Protein AF-A0A2V8GP07-F1 (afdb_monomer_lite)

Radius of gyration: 16.61 Å; chains: 1; bounding box: 47×28×46 Å

pLDDT: mean 90.62, std 8.81, range [48.47, 97.94]

Foldseek 3Di:
DVVLLVVLLVLLVVLLVLLVVVVVCCVPVVDVPDPPVVSVVCSVLSNVLSVLLNCVSVVVDDDPVSLVVNLVSLVVLLVQLVVLLVCLVVDPHHDPSSPVSSVSSNVSSVSSNVVSVVVVVVVVVPDDDD

Sequence (130 aa):
MLMLKTALFAMCAFTLLVTGYLSLSLAILRPPRANYSEWFMMAPLFVAQSVLTMMAASALLSGAWIRWLVLAGGVAIIWVGGAWVHDTLASDHFEGYAVVLGSLLLLQGALTLVVFLRQRLVGAVTAPPH

Structure (mmCIF, N/CA/C/O backbone):
data_AF-A0A2V8GP07-F1
#
_entry.id   AF-A0A2V8GP07-F1
#
loop_
_atom_site.group_PDB
_atom_site.id
_atom_site.type_symbol
_atom_site.label_atom_id
_atom_site.label_alt_id
_atom_site.label_comp_id
_atom_site.label_asym_id
_atom_site.label_entity_id
_atom_site.label_seq_id
_atom_site.pdbx_PDB_ins_code
_atom_site.Cartn_x
_atom_site.Cartn_y
_atom_site.Cartn_z
_atom_site.occupancy
_atom_site.B_iso_or_equiv
_atom_site.auth_seq_id
_atom_site.auth_comp_id
_atom_site.auth_asym_id
_atom_site.auth_atom_id
_atom_site.pdbx_PDB_model_num
ATOM 1 N N . MET A 1 1 ? -2.535 -3.375 20.824 1.00 71.38 1 MET A N 1
ATOM 2 C CA . MET A 1 1 ? -3.076 -2.687 19.622 1.00 71.38 1 MET A CA 1
ATOM 3 C C . MET A 1 1 ? -2.207 -1.525 19.161 1.00 71.38 1 MET A C 1
ATOM 5 O O . MET A 1 1 ? -2.102 -1.344 17.957 1.00 71.38 1 MET A O 1
ATOM 9 N N . LEU A 1 2 ? -1.576 -0.775 20.077 1.00 82.88 2 LEU A N 1
ATOM 10 C CA . LEU A 1 2 ? -0.711 0.356 19.729 1.00 82.88 2 LEU A CA 1
ATOM 11 C C . LEU A 1 2 ? 0.407 -0.041 18.748 1.00 82.88 2 LEU A C 1
ATOM 13 O O . LEU A 1 2 ? 0.464 0.512 17.663 1.00 82.88 2 LEU A O 1
ATOM 17 N N . MET A 1 3 ? 1.182 -1.089 19.062 1.00 90.19 3 MET A N 1
ATOM 18 C CA . MET A 1 3 ? 2.300 -1.552 18.220 1.00 90.19 3 MET A CA 1
ATOM 19 C C . MET A 1 3 ? 1.880 -1.909 16.784 1.00 90.19 3 MET A C 1
ATOM 21 O O . MET A 1 3 ? 2.562 -1.546 15.835 1.00 90.19 3 MET A O 1
ATOM 25 N N . LEU A 1 4 ? 0.730 -2.571 16.612 1.00 91.19 4 LEU A N 1
ATOM 26 C CA . LEU A 1 4 ? 0.228 -2.955 15.288 1.00 91.19 4 LEU A CA 1
ATOM 27 C C . LEU A 1 4 ? -0.229 -1.735 14.477 1.00 91.19 4 LEU A C 1
ATOM 29 O O . LEU A 1 4 ? 0.026 -1.663 13.279 1.00 91.19 4 LEU A O 1
ATOM 33 N N . LYS A 1 5 ? -0.872 -0.759 15.132 1.00 90.94 5 LYS A N 1
ATOM 34 C CA . LYS A 1 5 ? -1.202 0.516 14.490 1.00 90.94 5 LYS A CA 1
ATOM 35 C C . LYS A 1 5 ? 0.073 1.254 14.093 1.00 90.94 5 LYS A C 1
ATOM 37 O O . LYS A 1 5 ? 0.165 1.680 12.952 1.00 90.94 5 LYS A O 1
ATOM 42 N N . THR A 1 6 ? 1.065 1.350 14.979 1.00 94.25 6 THR A N 1
ATOM 43 C CA . THR A 1 6 ? 2.353 1.992 14.677 1.00 94.25 6 THR A CA 1
ATOM 44 C C . THR A 1 6 ? 3.036 1.349 13.473 1.00 94.25 6 THR A C 1
ATOM 46 O O . THR A 1 6 ? 3.472 2.066 12.580 1.00 94.25 6 THR A O 1
ATOM 49 N N . ALA A 1 7 ? 3.062 0.014 13.398 1.00 95.31 7 ALA A N 1
ATOM 50 C CA . ALA A 1 7 ? 3.596 -0.701 12.241 1.00 95.31 7 ALA A CA 1
ATOM 51 C C . ALA A 1 7 ? 2.825 -0.370 10.952 1.00 95.31 7 ALA A C 1
ATOM 53 O O . ALA A 1 7 ? 3.439 -0.089 9.928 1.00 95.31 7 ALA A O 1
ATOM 54 N N . LEU A 1 8 ? 1.488 -0.331 11.005 1.00 95.25 8 LEU A N 1
ATOM 55 C CA . LEU A 1 8 ? 0.663 0.052 9.857 1.00 95.25 8 LEU A CA 1
ATOM 56 C C . LEU A 1 8 ? 0.938 1.496 9.404 1.00 95.25 8 LEU A C 1
ATOM 58 O O . LEU A 1 8 ? 1.079 1.739 8.209 1.00 95.25 8 LEU A O 1
ATOM 62 N N . PHE A 1 9 ? 1.053 2.440 10.344 1.00 96.38 9 PHE A N 1
ATOM 63 C CA . PHE A 1 9 ? 1.405 3.834 10.054 1.00 96.38 9 PHE A CA 1
ATOM 64 C C . PHE A 1 9 ? 2.792 3.949 9.421 1.00 96.38 9 PHE A C 1
ATOM 66 O O . PHE A 1 9 ? 2.943 4.651 8.424 1.00 96.38 9 PHE A O 1
ATOM 73 N N . ALA A 1 10 ? 3.782 3.234 9.961 1.00 96.75 10 ALA A N 1
ATOM 74 C CA . ALA A 1 10 ? 5.131 3.201 9.409 1.00 96.75 10 ALA A CA 1
ATOM 75 C C . ALA A 1 10 ? 5.138 2.648 7.977 1.00 96.75 10 ALA A C 1
ATOM 77 O O . ALA A 1 10 ? 5.745 3.256 7.101 1.00 96.75 10 ALA A O 1
ATOM 78 N N . MET A 1 11 ? 4.404 1.559 7.718 1.00 96.38 11 MET A N 1
ATOM 79 C CA . MET A 1 11 ? 4.284 0.988 6.373 1.00 96.38 11 MET A CA 1
ATOM 80 C C . MET A 1 11 ? 3.592 1.947 5.403 1.00 96.38 11 MET A C 1
ATOM 82 O O . MET A 1 11 ? 4.117 2.179 4.323 1.00 96.38 11 MET A O 1
ATOM 86 N N . CYS A 1 12 ? 2.479 2.576 5.798 1.00 97.06 12 CYS A N 1
ATOM 87 C CA . CYS A 1 12 ? 1.793 3.556 4.947 1.00 97.06 12 CYS A CA 1
ATOM 88 C C . CYS A 1 12 ? 2.698 4.753 4.616 1.00 97.06 12 CYS A C 1
ATOM 90 O O . CYS A 1 12 ? 2.773 5.172 3.463 1.00 97.06 12 CYS A O 1
ATOM 92 N N . ALA A 1 13 ? 3.414 5.290 5.609 1.00 97.56 13 ALA A N 1
ATOM 93 C CA . ALA A 1 13 ? 4.350 6.392 5.403 1.00 97.56 13 ALA A CA 1
ATOM 94 C C . ALA A 1 13 ? 5.514 5.985 4.487 1.00 97.56 13 ALA A C 1
ATOM 96 O O . ALA A 1 13 ? 5.891 6.739 3.591 1.00 97.56 13 ALA A O 1
ATOM 97 N N . PHE A 1 14 ? 6.053 4.779 4.672 1.00 96.69 14 PHE A N 1
ATOM 98 C CA . PHE A 1 14 ? 7.120 4.256 3.830 1.00 96.69 14 PHE A CA 1
ATOM 99 C C . PHE A 1 14 ? 6.653 4.051 2.383 1.00 96.69 14 PHE A C 1
ATOM 101 O O . PHE A 1 14 ? 7.335 4.500 1.466 1.00 96.69 14 PHE A O 1
ATOM 108 N N . THR A 1 15 ? 5.460 3.493 2.158 1.00 96.25 15 THR A N 1
ATOM 109 C CA . THR A 1 15 ? 4.867 3.358 0.817 1.00 96.25 15 THR A CA 1
ATOM 110 C C . THR A 1 15 ? 4.688 4.709 0.136 1.00 96.25 15 THR A C 1
ATOM 112 O O . THR A 1 15 ? 5.010 4.840 -1.045 1.00 96.25 15 THR A O 1
ATOM 115 N N . LEU A 1 16 ? 4.240 5.738 0.864 1.00 97.44 16 LEU A N 1
ATOM 116 C CA . LEU A 1 16 ? 4.133 7.100 0.330 1.00 97.44 16 LEU A CA 1
ATOM 117 C C . LEU A 1 16 ? 5.498 7.658 -0.089 1.00 97.44 16 LEU A C 1
ATOM 119 O O . LEU A 1 16 ? 5.626 8.187 -1.194 1.00 97.44 16 LEU A O 1
ATOM 123 N N . LEU A 1 17 ? 6.519 7.507 0.759 1.00 97.06 17 LEU A N 1
ATOM 124 C CA . LEU A 1 17 ? 7.878 7.966 0.461 1.00 97.06 17 LEU A CA 1
ATOM 125 C C . LEU A 1 17 ? 8.477 7.239 -0.743 1.00 97.06 17 LEU A C 1
ATOM 127 O O . LEU A 1 17 ? 9.010 7.890 -1.637 1.00 97.06 17 LEU A O 1
ATOM 131 N N . VAL A 1 18 ? 8.357 5.911 -0.798 1.00 95.50 18 VAL A N 1
ATOM 132 C CA . VAL A 1 18 ? 8.864 5.102 -1.915 1.00 95.50 18 VAL A CA 1
ATOM 133 C C . VAL A 1 18 ? 8.128 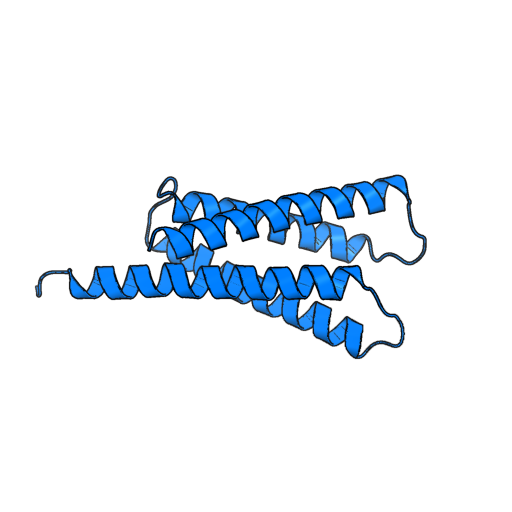5.443 -3.210 1.00 95.50 18 VAL A C 1
ATOM 135 O O . VAL A 1 18 ? 8.771 5.630 -4.239 1.00 95.50 18 VAL A O 1
ATOM 138 N N . THR A 1 19 ? 6.802 5.601 -3.169 1.00 95.94 19 THR A N 1
ATOM 139 C CA . THR A 1 19 ? 6.007 5.986 -4.349 1.00 95.94 19 THR A CA 1
ATOM 140 C C . THR A 1 19 ? 6.398 7.378 -4.849 1.00 95.94 19 THR A C 1
ATOM 142 O O . THR A 1 19 ? 6.558 7.581 -6.055 1.00 95.94 19 THR A O 1
ATOM 145 N N . GLY A 1 20 ? 6.602 8.337 -3.941 1.00 95.88 20 GLY A N 1
ATOM 146 C CA . GLY A 1 20 ? 7.070 9.679 -4.286 1.00 95.88 20 GLY A CA 1
ATOM 147 C C . GLY A 1 20 ? 8.484 9.671 -4.869 1.00 95.88 20 GLY A C 1
ATOM 148 O O . GLY A 1 20 ? 8.716 10.270 -5.919 1.00 95.88 20 GLY A O 1
ATOM 149 N N . TYR A 1 21 ? 9.404 8.941 -4.234 1.00 95.06 21 TYR A N 1
ATOM 150 C CA . TYR A 1 21 ? 10.780 8.778 -4.700 1.00 95.06 21 TYR A CA 1
ATOM 151 C C . TYR A 1 21 ? 10.829 8.158 -6.099 1.00 95.06 21 TYR A C 1
ATOM 153 O O . TYR A 1 21 ? 11.419 8.751 -6.996 1.00 95.06 21 TYR A O 1
ATOM 161 N N . LEU A 1 22 ? 10.146 7.030 -6.320 1.00 92.38 22 LEU A N 1
ATOM 162 C CA . LEU A 1 22 ? 10.105 6.361 -7.623 1.00 92.38 22 LEU A CA 1
ATOM 163 C C . LEU A 1 22 ? 9.469 7.242 -8.702 1.00 92.38 22 LEU A C 1
ATOM 165 O O . LEU A 1 22 ? 10.009 7.339 -9.801 1.00 92.38 22 LEU A O 1
ATOM 169 N N . SER A 1 23 ? 8.376 7.942 -8.386 1.00 93.94 23 SER A N 1
ATOM 170 C CA . SER A 1 23 ? 7.744 8.873 -9.332 1.00 93.94 23 SER A CA 1
ATOM 171 C C . SER A 1 23 ? 8.696 10.001 -9.736 1.00 93.94 23 SER A C 1
ATOM 173 O O . SER A 1 23 ? 8.797 10.335 -10.917 1.00 93.94 23 SER A O 1
ATOM 175 N N . LEU A 1 24 ? 9.434 10.560 -8.772 1.00 94.00 24 LEU A N 1
ATOM 176 C CA . LEU A 1 24 ? 10.430 11.596 -9.030 1.00 94.00 24 LEU A CA 1
ATOM 177 C C . LEU A 1 24 ? 11.605 11.049 -9.853 1.00 94.00 24 LEU A C 1
ATOM 179 O O . LEU A 1 24 ? 12.013 11.675 -10.832 1.00 94.00 24 LEU A O 1
ATOM 183 N N . SER A 1 25 ? 12.112 9.863 -9.508 1.00 91.19 25 SER A N 1
ATOM 184 C CA . SER A 1 25 ? 13.168 9.183 -10.260 1.00 91.19 25 SER A CA 1
ATOM 185 C C . SER A 1 25 ? 12.757 8.928 -11.710 1.00 91.19 25 SER A C 1
ATOM 187 O O . SER A 1 25 ? 13.538 9.217 -12.613 1.00 91.19 25 SER A O 1
ATOM 189 N N . LEU A 1 26 ? 11.530 8.458 -11.958 1.00 90.31 26 LEU A N 1
ATOM 190 C CA . LEU A 1 26 ? 11.006 8.231 -13.308 1.00 90.31 26 LEU A CA 1
ATOM 191 C C . LEU A 1 26 ? 10.862 9.534 -14.105 1.00 90.31 26 LEU A C 1
ATOM 193 O O . LEU A 1 26 ? 11.171 9.554 -15.300 1.00 90.31 26 LEU A O 1
ATOM 197 N N . ALA A 1 27 ? 10.442 10.620 -13.451 1.00 91.00 27 ALA A N 1
ATOM 198 C CA . ALA A 1 27 ? 10.310 11.933 -14.076 1.00 91.00 27 ALA A CA 1
ATOM 199 C C . ALA A 1 27 ? 11.668 12.551 -14.465 1.00 91.00 27 ALA A C 1
ATOM 201 O O . ALA A 1 27 ? 11.773 13.171 -15.529 1.00 91.00 27 ALA A O 1
ATOM 202 N N . ILE A 1 28 ? 12.695 12.373 -13.621 1.00 95.06 28 ILE A N 1
ATOM 203 C CA . ILE A 1 28 ? 14.046 12.923 -13.824 1.00 95.06 28 ILE A CA 1
ATOM 204 C C . ILE A 1 28 ? 14.859 12.067 -14.797 1.00 95.06 28 ILE A C 1
ATOM 206 O O . ILE A 1 28 ? 15.385 12.587 -15.777 1.00 95.06 28 ILE A O 1
ATOM 210 N N . LEU A 1 29 ? 14.980 10.763 -14.528 1.00 91.06 29 LEU A N 1
ATOM 211 C CA . LEU A 1 29 ? 15.884 9.872 -15.265 1.00 91.06 29 LEU A CA 1
ATOM 212 C C . LEU A 1 29 ? 15.342 9.483 -16.640 1.00 91.06 29 LEU A C 1
ATOM 214 O O . LEU A 1 29 ? 16.112 9.059 -17.497 1.00 91.06 29 LEU A O 1
ATOM 218 N N . ARG A 1 30 ? 14.025 9.600 -16.837 1.00 88.12 30 ARG A N 1
ATOM 219 C CA . ARG A 1 30 ? 13.312 9.236 -18.067 1.00 88.12 30 ARG A CA 1
ATOM 220 C C . ARG A 1 30 ? 13.796 7.919 -18.718 1.00 88.12 30 ARG A C 1
ATOM 222 O O . ARG A 1 30 ? 14.127 7.916 -19.906 1.00 88.12 30 ARG A O 1
ATOM 229 N N . PRO A 1 31 ? 13.890 6.807 -17.962 1.00 85.00 31 PRO A N 1
ATOM 230 C CA . PRO A 1 31 ? 14.370 5.541 -18.505 1.00 85.00 31 PRO A CA 1
ATOM 231 C C . PRO A 1 31 ? 13.515 5.072 -19.700 1.00 85.00 31 PRO A C 1
ATOM 233 O O . PRO A 1 31 ? 12.298 4.952 -19.576 1.00 85.00 31 PRO A O 1
ATOM 236 N N . PRO A 1 32 ? 14.127 4.721 -20.846 1.00 83.25 32 PRO A N 1
ATOM 237 C CA . PRO A 1 32 ? 13.400 4.443 -22.090 1.00 83.25 32 PRO A CA 1
ATOM 238 C C . PRO A 1 32 ? 12.564 3.155 -22.068 1.00 83.25 32 PRO A C 1
ATOM 240 O O . PRO A 1 32 ? 11.758 2.942 -22.966 1.00 83.25 32 PRO A O 1
ATOM 243 N N . ARG A 1 33 ? 12.773 2.280 -21.077 1.00 81.62 33 ARG A N 1
ATOM 244 C CA . ARG A 1 33 ? 12.076 0.989 -20.942 1.00 81.62 33 ARG A CA 1
ATOM 245 C C . ARG A 1 33 ? 11.035 0.966 -19.822 1.00 81.62 33 ARG A C 1
ATOM 247 O O . ARG A 1 33 ? 10.403 -0.061 -19.631 1.00 81.62 33 ARG A O 1
ATOM 254 N N . ALA A 1 34 ? 10.863 2.059 -19.075 1.00 82.81 34 ALA A N 1
ATOM 255 C CA . ALA A 1 34 ? 9.898 2.078 -17.982 1.00 82.81 34 ALA A CA 1
ATOM 256 C C . ALA A 1 34 ? 8.464 2.214 -18.502 1.00 82.81 34 ALA A C 1
ATOM 258 O O . ALA A 1 34 ? 8.174 3.043 -19.370 1.00 82.81 34 ALA A O 1
ATOM 259 N N . ASN A 1 35 ? 7.546 1.446 -17.917 1.00 84.75 35 ASN A N 1
ATOM 260 C CA . ASN A 1 35 ? 6.129 1.534 -18.237 1.00 84.75 35 ASN A CA 1
ATOM 261 C C . ASN A 1 35 ? 5.454 2.687 -17.471 1.00 84.75 35 ASN A C 1
ATOM 263 O O . ASN A 1 35 ? 4.806 2.501 -16.440 1.00 84.75 35 ASN A O 1
ATOM 267 N N . TYR A 1 36 ? 5.603 3.909 -17.986 1.00 85.50 36 TYR A N 1
ATOM 268 C CA . TYR A 1 36 ? 5.016 5.114 -17.385 1.00 85.50 36 TYR A CA 1
ATOM 269 C C . TYR A 1 36 ? 3.499 5.036 -17.233 1.00 85.50 36 TYR A C 1
ATOM 271 O O . TYR A 1 36 ? 2.957 5.538 -16.250 1.00 85.50 36 TYR A O 1
ATOM 279 N N . SER A 1 37 ? 2.819 4.435 -18.212 1.00 87.38 37 SER A N 1
ATOM 280 C CA . SER A 1 37 ? 1.357 4.379 -18.236 1.00 87.38 37 SER A CA 1
ATOM 281 C C . SER A 1 37 ? 0.811 3.589 -17.048 1.00 87.38 37 SER A C 1
ATOM 283 O O . SER A 1 37 ? -0.066 4.071 -16.333 1.00 87.38 37 SER A O 1
ATOM 285 N N . GLU A 1 38 ? 1.406 2.428 -16.780 1.00 87.56 38 GLU A N 1
ATOM 286 C CA . GLU A 1 38 ? 1.040 1.579 -15.656 1.00 87.56 38 GLU A CA 1
ATOM 287 C C . GLU A 1 38 ? 1.422 2.234 -14.324 1.00 87.56 38 GLU A C 1
ATOM 289 O O . GLU A 1 38 ? 0.591 2.324 -13.419 1.00 87.56 38 GLU A O 1
ATOM 294 N N . TRP A 1 39 ? 2.636 2.790 -14.224 1.00 90.25 39 TRP A N 1
ATOM 295 C CA . TRP A 1 39 ? 3.090 3.454 -13.002 1.00 90.25 39 TRP A CA 1
ATOM 296 C C . TRP A 1 39 ? 2.179 4.616 -12.590 1.00 90.25 39 TRP A C 1
ATOM 298 O O . TRP A 1 39 ? 1.726 4.676 -11.446 1.00 90.25 39 TRP A O 1
ATOM 308 N N . PHE A 1 40 ? 1.875 5.537 -13.509 1.00 89.56 40 PHE A N 1
ATOM 309 C CA . PHE A 1 40 ? 1.056 6.710 -13.193 1.00 89.56 40 PHE A CA 1
ATOM 310 C C . PHE A 1 40 ? -0.422 6.376 -12.970 1.00 89.56 40 PHE A C 1
ATOM 312 O O . PHE A 1 40 ? -1.120 7.160 -12.328 1.00 89.56 40 PHE A O 1
ATOM 319 N N . MET A 1 41 ? -0.893 5.218 -13.437 1.00 91.44 41 MET A N 1
ATOM 320 C CA . MET A 1 41 ? -2.224 4.716 -13.105 1.00 91.44 41 MET A CA 1
ATOM 321 C C . MET A 1 41 ? -2.267 4.099 -11.698 1.00 91.44 41 MET A C 1
ATOM 323 O O . MET A 1 41 ? -3.229 4.318 -10.960 1.00 91.44 41 MET A O 1
ATOM 327 N N . MET A 1 42 ? -1.218 3.375 -11.296 1.00 93.19 42 MET A N 1
ATOM 328 C CA . MET A 1 42 ? -1.172 2.660 -10.015 1.00 93.19 42 MET A CA 1
ATOM 329 C C . MET A 1 42 ? -0.711 3.529 -8.836 1.00 93.19 42 MET A C 1
ATOM 331 O O . MET A 1 42 ? -1.239 3.403 -7.730 1.00 93.19 42 MET A O 1
ATOM 335 N N . ALA A 1 43 ? 0.221 4.462 -9.047 1.00 94.25 43 ALA A N 1
ATOM 336 C CA . ALA A 1 43 ? 0.755 5.316 -7.984 1.00 94.25 43 ALA A CA 1
ATOM 337 C C . ALA A 1 43 ? -0.329 6.110 -7.215 1.00 94.25 43 ALA A C 1
ATOM 339 O O . ALA A 1 43 ? -0.290 6.111 -5.979 1.00 94.25 43 ALA A O 1
ATOM 340 N N . PRO A 1 44 ? -1.343 6.721 -7.867 1.00 95.50 44 PRO A N 1
ATOM 341 C CA . PRO A 1 44 ? -2.454 7.359 -7.164 1.00 95.50 44 PRO A CA 1
ATOM 342 C C . PRO A 1 44 ? -3.245 6.390 -6.284 1.00 95.50 44 PRO A C 1
ATOM 344 O O . PRO A 1 44 ? -3.668 6.783 -5.199 1.00 95.50 44 PRO A O 1
ATOM 347 N N . LEU A 1 45 ? -3.419 5.130 -6.704 1.00 94.12 45 LEU A N 1
ATOM 348 C CA . LEU A 1 45 ? -4.108 4.113 -5.903 1.00 94.12 45 LEU A CA 1
ATOM 349 C C . LEU A 1 45 ? -3.320 3.794 -4.632 1.00 94.12 45 LEU A C 1
ATOM 351 O O . LEU A 1 45 ? -3.901 3.742 -3.548 1.00 94.12 45 LEU A O 1
ATOM 355 N N . PHE A 1 46 ? -1.998 3.644 -4.738 1.00 95.19 46 PHE A N 1
ATOM 356 C CA . PHE A 1 46 ? -1.137 3.382 -3.581 1.00 95.19 46 PHE A CA 1
ATOM 357 C C . PHE A 1 46 ? -1.149 4.553 -2.598 1.00 95.19 46 PHE A C 1
ATOM 359 O O . PHE A 1 46 ? -1.278 4.350 -1.386 1.00 95.19 46 PHE A O 1
ATOM 366 N N . VAL A 1 47 ? -1.078 5.784 -3.112 1.00 97.38 47 VAL A N 1
ATOM 367 C CA . VAL A 1 47 ? -1.152 7.005 -2.301 1.00 97.38 47 VAL A CA 1
ATOM 368 C C . VAL A 1 47 ? -2.514 7.124 -1.622 1.00 97.38 47 VAL A C 1
ATOM 370 O O . VAL A 1 47 ? -2.577 7.243 -0.397 1.00 97.38 47 VAL A O 1
ATOM 373 N N . ALA A 1 48 ? -3.601 7.035 -2.391 1.00 96.88 48 ALA A N 1
ATOM 374 C CA . ALA A 1 48 ? -4.960 7.157 -1.877 1.00 96.88 48 ALA A CA 1
ATOM 375 C C . ALA A 1 48 ? -5.252 6.098 -0.809 1.00 96.88 48 ALA A C 1
ATOM 377 O O . ALA A 1 48 ? -5.745 6.435 0.268 1.00 96.88 48 ALA A O 1
ATOM 378 N N . GLN A 1 49 ? -4.882 4.839 -1.055 1.00 97.00 49 GLN A N 1
ATOM 379 C CA . GLN A 1 49 ? -5.101 3.758 -0.099 1.00 97.00 49 GLN A CA 1
ATOM 380 C C . GLN A 1 49 ? -4.261 3.929 1.174 1.00 97.00 49 GLN A C 1
ATOM 382 O O . GLN A 1 49 ? -4.763 3.670 2.269 1.00 97.00 49 GLN A O 1
ATOM 387 N N . SER A 1 50 ? -3.013 4.393 1.068 1.00 97.00 50 SER A N 1
ATOM 388 C CA . SER A 1 50 ? -2.152 4.647 2.236 1.00 97.00 50 SER A CA 1
ATOM 389 C C . SER A 1 50 ? -2.704 5.780 3.106 1.00 97.00 50 SER A C 1
ATOM 391 O O . SER A 1 50 ? -2.824 5.627 4.324 1.00 97.00 50 SER A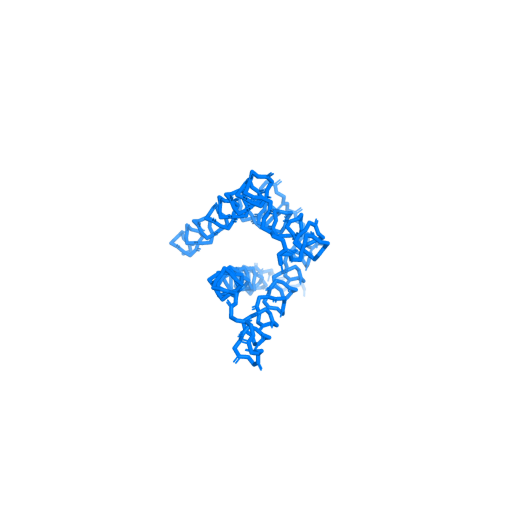 O 1
ATOM 393 N N . VAL A 1 51 ? -3.122 6.887 2.485 1.00 97.94 51 VAL A N 1
ATOM 394 C CA . VAL A 1 51 ? -3.734 8.029 3.183 1.00 97.94 51 VAL A CA 1
ATOM 395 C C . VAL A 1 51 ? -5.061 7.629 3.825 1.00 97.94 51 VAL A C 1
ATOM 397 O O . VAL A 1 51 ? -5.264 7.873 5.016 1.00 97.94 51 VAL A O 1
ATOM 400 N N . LEU A 1 52 ? -5.940 6.956 3.077 1.00 97.19 52 LEU A N 1
ATOM 401 C CA . LEU A 1 52 ? -7.230 6.489 3.583 1.00 97.19 52 LEU A CA 1
ATOM 402 C C . LEU A 1 52 ? -7.049 5.553 4.785 1.00 97.19 52 LEU A C 1
ATOM 404 O O . LEU A 1 52 ? -7.737 5.700 5.796 1.00 97.19 52 LEU A O 1
ATOM 408 N N . THR A 1 53 ? -6.089 4.628 4.705 1.00 96.62 53 THR A N 1
ATOM 409 C CA . THR A 1 53 ? -5.768 3.700 5.796 1.00 96.62 53 THR A CA 1
ATOM 410 C C . THR A 1 53 ? -5.286 4.447 7.039 1.00 96.62 53 THR A C 1
ATOM 412 O O . THR A 1 53 ? -5.769 4.166 8.138 1.00 96.62 53 THR A O 1
ATOM 415 N N . MET A 1 54 ? -4.398 5.436 6.887 1.00 96.19 54 MET A N 1
ATOM 416 C CA . MET A 1 54 ? -3.940 6.281 7.996 1.00 96.19 54 MET A CA 1
ATOM 417 C C . MET A 1 54 ? -5.091 7.062 8.640 1.00 96.19 54 MET A C 1
ATOM 419 O O . MET A 1 54 ? -5.230 7.028 9.864 1.00 96.19 54 MET A O 1
ATOM 423 N N . MET A 1 55 ? -5.934 7.723 7.838 1.00 96.62 55 MET A N 1
ATOM 424 C CA . MET A 1 55 ? -7.079 8.511 8.322 1.00 96.62 55 MET A CA 1
ATOM 425 C C . MET A 1 55 ? -8.128 7.647 9.033 1.00 96.62 55 MET A C 1
ATOM 427 O O . MET A 1 55 ? -8.710 8.059 10.038 1.00 96.62 55 MET A O 1
ATOM 431 N N . ALA A 1 56 ? -8.368 6.435 8.535 1.00 94.31 56 ALA A N 1
ATOM 432 C CA . ALA A 1 56 ? -9.278 5.499 9.178 1.00 94.31 56 ALA A CA 1
ATOM 433 C C . ALA A 1 56 ? -8.669 4.906 10.466 1.00 94.31 56 ALA A C 1
ATOM 435 O O . ALA A 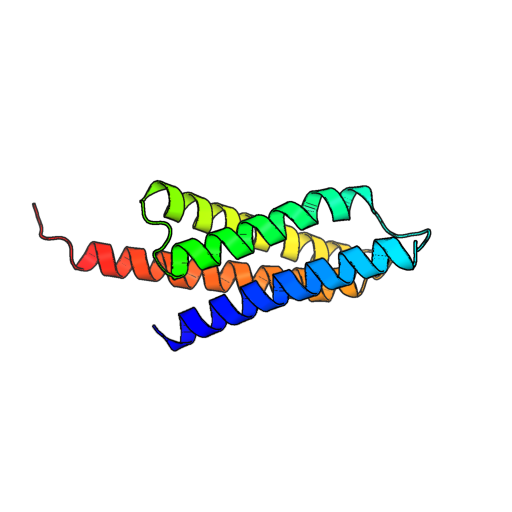1 56 ? -9.369 4.729 11.465 1.00 94.31 56 ALA A O 1
ATOM 436 N N . ALA A 1 57 ? -7.359 4.631 10.491 1.00 93.12 57 ALA A N 1
ATOM 437 C CA . ALA A 1 57 ? -6.674 4.062 11.657 1.00 93.12 57 ALA A CA 1
ATOM 438 C C . ALA A 1 57 ? -6.529 5.054 12.829 1.00 93.12 57 ALA A C 1
ATOM 440 O O . ALA A 1 57 ? -6.525 4.625 13.996 1.00 93.12 57 ALA A O 1
ATOM 441 N N . SER A 1 58 ? -6.436 6.352 12.522 1.00 92.88 58 SER A N 1
ATOM 442 C CA . SER A 1 58 ? -6.433 7.469 13.479 1.00 92.88 58 SER A CA 1
ATOM 443 C C . SER A 1 58 ? -7.830 7.886 13.948 1.00 92.88 58 SER A C 1
ATOM 445 O O . SER A 1 58 ? -7.935 8.760 14.801 1.00 92.88 58 SER A O 1
ATOM 447 N N . ALA A 1 59 ? -8.889 7.258 13.425 1.00 89.38 59 ALA A N 1
ATOM 448 C CA . ALA A 1 59 ? -10.286 7.621 13.665 1.00 89.38 59 ALA A CA 1
ATOM 449 C C . ALA A 1 59 ? -10.682 9.035 13.187 1.00 89.38 59 ALA A C 1
ATOM 451 O O . ALA A 1 59 ? -11.757 9.508 13.548 1.00 89.38 59 ALA A O 1
ATOM 452 N N . LEU A 1 60 ? -9.871 9.678 12.332 1.00 91.00 60 LEU A N 1
ATOM 453 C CA . LEU A 1 60 ? -10.264 10.912 11.635 1.00 91.00 60 LEU A CA 1
ATOM 454 C C . LEU A 1 60 ? -11.432 10.654 10.672 1.00 91.00 60 LEU A C 1
ATOM 456 O O . LEU A 1 60 ? -12.316 11.492 10.522 1.00 91.00 60 LEU A O 1
ATOM 460 N N . LEU A 1 61 ? -11.441 9.481 10.036 1.00 90.00 61 LEU A N 1
ATOM 461 C CA . LEU A 1 61 ? -12.559 8.984 9.243 1.00 90.00 61 LEU A CA 1
ATOM 462 C C . LEU A 1 61 ? -13.168 7.773 9.947 1.00 90.00 61 LEU A C 1
ATOM 464 O O . LEU A 1 61 ? -12.497 6.765 10.174 1.00 90.00 61 LEU A O 1
ATOM 468 N N . SER A 1 62 ? -14.453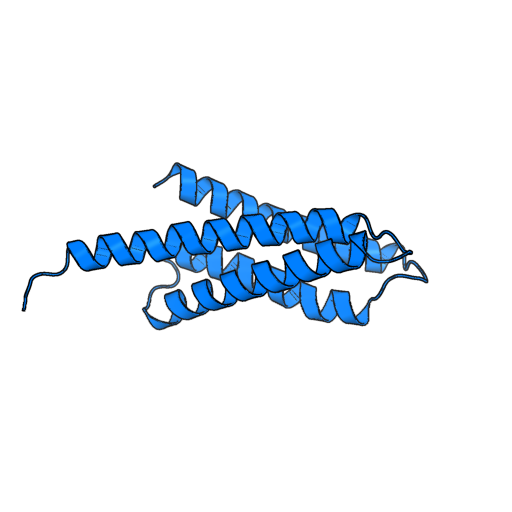 7.857 10.287 1.00 87.12 62 SER A N 1
ATOM 469 C CA . SER A 1 62 ? -15.184 6.771 10.937 1.00 87.12 62 SER A CA 1
ATOM 470 C C . SER A 1 62 ? -16.490 6.478 10.203 1.00 87.12 62 SER A C 1
ATOM 472 O O . SER A 1 62 ? -17.107 7.356 9.612 1.00 87.12 62 SER A O 1
ATOM 474 N N . GLY A 1 63 ? -16.884 5.206 10.185 1.00 87.94 63 GLY A N 1
ATOM 475 C CA . GLY A 1 63 ? -18.091 4.754 9.500 1.00 87.94 63 GLY A CA 1
ATOM 476 C C . GLY A 1 63 ? -17.954 3.333 8.969 1.00 87.94 63 GLY A C 1
ATOM 477 O O . GLY A 1 63 ? -16.865 2.886 8.601 1.00 87.94 63 GLY A O 1
ATOM 478 N N . ALA A 1 64 ? -19.069 2.603 8.927 1.00 89.56 64 ALA A N 1
ATOM 479 C CA . ALA A 1 64 ? -19.090 1.232 8.417 1.00 89.56 64 ALA A CA 1
ATOM 480 C C . ALA A 1 64 ? -18.666 1.165 6.939 1.00 89.56 64 ALA A C 1
ATOM 482 O O . ALA A 1 64 ? -17.927 0.256 6.565 1.00 89.56 64 ALA A O 1
ATOM 483 N N . TRP A 1 65 ? -19.077 2.155 6.137 1.00 92.50 65 TRP A N 1
ATOM 484 C CA . TRP A 1 65 ? -18.708 2.268 4.725 1.00 92.50 65 TRP A CA 1
ATOM 485 C C . TRP A 1 65 ? -17.202 2.467 4.525 1.00 92.50 65 TRP A C 1
ATOM 487 O O . TRP A 1 65 ? -16.578 1.713 3.788 1.00 92.50 65 TRP A O 1
ATOM 497 N N . ILE A 1 66 ? -16.590 3.410 5.254 1.00 93.69 66 ILE A N 1
ATOM 498 C CA . ILE A 1 66 ? -15.141 3.670 5.194 1.00 93.69 66 ILE A CA 1
ATOM 499 C C . ILE A 1 66 ? -14.345 2.415 5.563 1.00 93.69 66 ILE A C 1
ATOM 501 O O . ILE A 1 66 ? -13.359 2.097 4.910 1.00 93.69 66 ILE A O 1
ATOM 505 N N . ARG A 1 67 ? -14.789 1.659 6.574 1.00 91.38 67 ARG A N 1
ATOM 506 C CA . ARG A 1 67 ? -14.131 0.398 6.955 1.00 91.38 67 ARG A CA 1
ATOM 507 C C . ARG A 1 67 ? -14.169 -0.633 5.828 1.00 91.38 67 ARG A C 1
ATOM 509 O O . ARG A 1 67 ? -13.163 -1.292 5.594 1.00 91.38 67 ARG A O 1
ATOM 516 N N . TRP A 1 68 ? -15.303 -0.774 5.141 1.00 93.88 68 TRP A N 1
ATOM 517 C CA . TRP A 1 68 ? -15.400 -1.663 3.983 1.00 93.88 68 TRP A CA 1
ATOM 518 C C . TRP A 1 68 ? -14.522 -1.195 2.828 1.00 93.88 68 TRP A C 1
ATOM 520 O O . TRP A 1 68 ? -13.835 -2.019 2.234 1.00 93.88 68 TRP A O 1
ATOM 530 N N . LEU A 1 69 ? -14.484 0.112 2.568 1.00 95.88 69 LEU A N 1
ATOM 531 C CA . LEU A 1 69 ? -13.626 0.701 1.545 1.00 95.88 69 LEU A CA 1
ATOM 532 C C . LEU A 1 69 ? -12.140 0.429 1.832 1.00 95.88 69 LEU A C 1
ATOM 534 O O . LEU A 1 69 ? -11.418 -0.022 0.950 1.00 95.88 69 LEU A O 1
ATOM 538 N N . VAL A 1 70 ? -11.699 0.619 3.081 1.00 96.25 70 VAL A N 1
ATOM 539 C CA . VAL A 1 70 ? -10.323 0.328 3.517 1.00 96.25 70 VAL A CA 1
ATOM 540 C C . VAL A 1 70 ? -9.989 -1.156 3.364 1.00 96.25 70 VAL A C 1
ATOM 542 O O . VAL A 1 70 ? -8.907 -1.480 2.880 1.00 96.25 70 VAL A O 1
ATOM 545 N N . LEU A 1 71 ? -10.902 -2.058 3.743 1.00 96.75 71 LEU A N 1
ATOM 546 C CA . LEU A 1 71 ? -10.708 -3.503 3.582 1.00 96.75 71 LEU A CA 1
ATOM 547 C C . LEU A 1 71 ? -10.622 -3.899 2.103 1.00 96.75 71 LEU A C 1
ATOM 549 O O . LEU A 1 71 ? -9.699 -4.615 1.725 1.00 96.75 71 LEU A O 1
ATOM 553 N N . ALA A 1 72 ? -11.541 -3.407 1.269 1.00 97.06 72 ALA A N 1
ATOM 554 C CA . ALA A 1 72 ? -11.540 -3.663 -0.168 1.00 97.06 72 ALA A CA 1
ATOM 555 C C . ALA A 1 72 ? -10.255 -3.142 -0.826 1.00 97.06 72 ALA A C 1
ATOM 557 O O . ALA A 1 72 ? -9.605 -3.872 -1.571 1.00 97.06 72 ALA A O 1
ATOM 558 N N . GLY A 1 73 ? -9.834 -1.924 -0.481 1.00 96.25 73 GLY A N 1
ATOM 559 C CA . GLY A 1 73 ? -8.562 -1.369 -0.934 1.00 96.25 73 GLY A CA 1
ATOM 560 C C . GLY A 1 73 ? -7.355 -2.168 -0.434 1.00 96.25 73 GLY A C 1
ATOM 561 O O . GLY A 1 73 ? -6.398 -2.346 -1.178 1.00 96.25 73 GLY A O 1
ATOM 562 N N . GLY A 1 74 ? -7.417 -2.720 0.783 1.00 96.12 74 GLY A N 1
ATOM 563 C CA . GLY A 1 74 ? -6.399 -3.616 1.335 1.00 96.12 74 GLY A CA 1
ATOM 564 C C . GLY A 1 74 ? -6.245 -4.900 0.518 1.00 96.12 74 GLY A C 1
ATOM 565 O O . GLY A 1 74 ? -5.126 -5.292 0.203 1.00 96.12 74 GLY A O 1
ATOM 566 N N . VAL A 1 75 ? -7.359 -5.520 0.118 1.00 97.75 75 VAL A N 1
ATOM 567 C CA . VAL A 1 75 ? -7.352 -6.679 -0.792 1.00 97.75 75 VAL A CA 1
ATOM 568 C C . VAL A 1 75 ? -6.815 -6.290 -2.170 1.00 97.75 75 VAL A C 1
ATOM 570 O O . VAL A 1 75 ? -5.991 -7.011 -2.727 1.00 97.75 75 VAL A O 1
ATOM 573 N N . ALA A 1 76 ? -7.233 -5.140 -2.702 1.00 96.69 76 ALA A N 1
ATOM 574 C CA . ALA A 1 76 ? -6.793 -4.672 -4.012 1.00 96.69 76 ALA A CA 1
ATOM 575 C C . ALA A 1 76 ? -5.271 -4.462 -4.073 1.00 96.69 76 ALA A C 1
ATOM 577 O O . ALA A 1 76 ? -4.634 -4.941 -5.007 1.00 96.69 76 ALA A O 1
ATOM 578 N N . ILE A 1 77 ? -4.661 -3.820 -3.068 1.00 96.50 77 ILE A N 1
ATOM 579 C CA . ILE A 1 77 ? -3.201 -3.620 -3.056 1.00 96.50 77 ILE A CA 1
ATOM 580 C C . ILE A 1 77 ? -2.420 -4.917 -2.814 1.00 96.50 77 ILE A C 1
ATOM 582 O O . ILE A 1 77 ? -1.311 -5.041 -3.324 1.00 96.50 77 ILE A O 1
ATOM 586 N N . ILE A 1 78 ? -2.991 -5.899 -2.101 1.00 97.56 78 ILE A N 1
ATOM 587 C CA . ILE A 1 78 ? -2.402 -7.247 -2.003 1.00 97.56 78 ILE A CA 1
ATOM 588 C C . ILE A 1 78 ? -2.379 -7.893 -3.383 1.00 97.56 78 ILE A C 1
ATOM 590 O O . ILE A 1 78 ? -1.347 -8.410 -3.799 1.00 97.56 78 ILE A O 1
ATOM 594 N N . TRP A 1 79 ? -3.507 -7.855 -4.090 1.00 97.19 79 TRP A N 1
ATOM 595 C CA . TRP A 1 79 ? -3.615 -8.440 -5.420 1.00 97.19 79 TRP A CA 1
ATOM 596 C C . TRP A 1 79 ? -2.627 -7.798 -6.396 1.00 97.19 79 TRP A C 1
ATOM 598 O O . TRP A 1 79 ? -1.849 -8.507 -7.028 1.00 97.19 79 TRP A O 1
ATOM 608 N N . VAL A 1 80 ? -2.602 -6.463 -6.466 1.00 95.12 80 VAL A N 1
ATOM 609 C CA . VAL A 1 80 ? -1.685 -5.720 -7.345 1.00 95.12 80 VAL A CA 1
ATOM 610 C C . VAL A 1 80 ? -0.226 -5.974 -6.967 1.00 95.12 80 VAL A C 1
ATOM 612 O O . VAL A 1 80 ? 0.580 -6.285 -7.837 1.00 95.12 80 VAL A O 1
ATOM 615 N N . GLY A 1 81 ? 0.118 -5.905 -5.678 1.00 94.38 81 GLY A N 1
ATOM 616 C CA . GLY A 1 81 ? 1.483 -6.167 -5.221 1.00 94.38 81 GLY A CA 1
ATOM 617 C C . GLY A 1 81 ? 1.939 -7.597 -5.513 1.00 94.38 81 GLY A C 1
ATOM 618 O O . GLY A 1 81 ? 3.071 -7.806 -5.941 1.00 94.38 81 GLY A O 1
ATOM 619 N N . GLY A 1 82 ? 1.046 -8.574 -5.340 1.00 95.69 82 GLY A N 1
ATOM 620 C CA . GLY A 1 82 ? 1.297 -9.972 -5.681 1.00 95.69 82 GLY A CA 1
ATOM 621 C C . GLY A 1 82 ? 1.481 -10.192 -7.180 1.00 95.69 82 GLY A C 1
ATOM 622 O O . GLY A 1 82 ? 2.419 -10.883 -7.568 1.00 95.69 82 GLY A O 1
ATOM 623 N N . ALA A 1 83 ? 0.642 -9.568 -8.012 1.00 94.50 83 ALA A N 1
ATOM 624 C CA . ALA A 1 83 ? 0.763 -9.622 -9.467 1.00 94.50 83 ALA A CA 1
ATOM 625 C C . ALA A 1 83 ? 2.097 -9.027 -9.938 1.00 94.50 83 ALA A C 1
ATOM 627 O O . ALA A 1 83 ? 2.826 -9.681 -10.668 1.00 94.50 83 ALA A O 1
ATOM 628 N N . TRP A 1 84 ? 2.489 -7.856 -9.429 1.00 93.31 84 TRP A N 1
ATOM 629 C CA . TRP A 1 84 ? 3.774 -7.236 -9.769 1.00 93.31 84 TRP A CA 1
ATOM 630 C C . TRP A 1 84 ? 4.981 -8.092 -9.379 1.00 93.31 84 TRP A C 1
ATOM 632 O O . TRP A 1 84 ? 5.920 -8.227 -10.165 1.00 93.31 84 TRP A O 1
ATOM 642 N N . VAL A 1 85 ? 4.967 -8.696 -8.186 1.00 94.81 85 VAL A N 1
ATOM 643 C CA . VAL A 1 85 ? 6.029 -9.626 -7.766 1.00 94.81 85 VAL A CA 1
ATOM 644 C C . VAL A 1 85 ? 6.058 -10.849 -8.681 1.00 94.81 85 VAL A C 1
ATOM 646 O O . VAL A 1 85 ? 7.130 -11.233 -9.140 1.00 94.81 85 VAL A O 1
ATOM 649 N N . HIS A 1 86 ? 4.898 -11.445 -8.958 1.00 94.50 86 HIS A N 1
ATOM 650 C CA . HIS A 1 86 ? 4.781 -12.610 -9.828 1.00 94.50 86 HIS A CA 1
ATOM 651 C C . HIS A 1 86 ? 5.296 -12.316 -11.239 1.00 94.50 86 HIS A C 1
ATOM 653 O O . HIS A 1 86 ? 6.175 -13.023 -11.724 1.00 94.50 86 HIS A O 1
ATOM 659 N N . ASP A 1 87 ? 4.809 -11.248 -11.866 1.00 90.94 87 ASP A N 1
ATOM 660 C CA . ASP A 1 87 ? 5.142 -10.896 -13.244 1.00 90.94 87 ASP A CA 1
ATOM 661 C C . ASP A 1 87 ? 6.619 -10.525 -13.378 1.00 90.94 87 ASP A C 1
ATOM 663 O O . ASP A 1 87 ? 7.265 -10.906 -14.349 1.00 90.94 87 ASP A O 1
ATOM 667 N N . THR A 1 88 ? 7.199 -9.885 -12.360 1.00 90.62 88 THR A N 1
ATOM 668 C CA . THR A 1 88 ? 8.639 -9.591 -12.344 1.00 90.62 88 THR A CA 1
ATOM 669 C C . THR A 1 88 ? 9.502 -10.846 -12.220 1.00 90.62 88 THR A C 1
ATOM 671 O O . THR A 1 88 ? 10.593 -10.899 -12.782 1.00 90.62 88 THR A O 1
ATOM 674 N N . LEU A 1 89 ? 9.050 -11.847 -11.461 1.00 92.12 89 LEU A N 1
ATOM 675 C CA . LEU A 1 89 ? 9.779 -13.105 -11.283 1.00 92.12 89 LEU A CA 1
ATOM 676 C C . LEU A 1 89 ? 9.576 -14.076 -12.454 1.00 92.12 89 LEU A C 1
ATOM 678 O O . LEU A 1 89 ? 10.438 -14.920 -12.691 1.00 92.12 89 LEU A O 1
ATOM 682 N N . ALA A 1 90 ? 8.446 -13.978 -13.155 1.00 90.94 90 ALA A N 1
ATOM 683 C CA . ALA A 1 90 ? 8.101 -14.821 -14.297 1.00 90.94 90 ALA A CA 1
ATOM 684 C C . ALA A 1 90 ? 8.571 -14.249 -15.648 1.00 90.94 90 ALA A C 1
ATOM 686 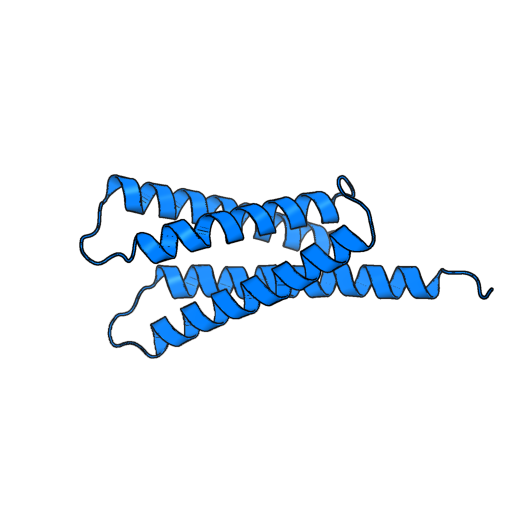O O . ALA A 1 90 ? 8.612 -14.982 -16.635 1.00 90.94 90 ALA A O 1
ATOM 687 N N . SER A 1 91 ? 8.899 -12.957 -15.707 1.00 84.56 91 SER A N 1
ATOM 688 C CA . SER A 1 91 ? 9.366 -12.265 -16.911 1.00 84.56 91 SER A CA 1
ATOM 689 C C . SER A 1 91 ? 10.882 -12.375 -17.098 1.00 84.56 91 SER A C 1
ATOM 691 O O . SER A 1 91 ? 11.649 -12.351 -16.138 1.00 84.56 91 SER A O 1
ATOM 693 N N . ASP A 1 92 ? 11.328 -12.375 -18.358 1.00 81.75 92 ASP A N 1
ATOM 694 C CA . ASP A 1 92 ? 12.745 -12.238 -18.726 1.00 81.75 92 ASP A CA 1
ATOM 695 C C . ASP A 1 92 ? 13.311 -10.841 -18.385 1.00 81.75 92 ASP A C 1
ATOM 697 O O . ASP A 1 92 ? 14.529 -10.631 -18.382 1.00 81.75 92 ASP A O 1
ATOM 701 N N . HIS A 1 93 ? 12.440 -9.861 -18.106 1.00 79.81 93 HIS A N 1
ATOM 702 C CA . HIS A 1 93 ? 12.816 -8.506 -17.708 1.00 79.81 93 HIS A CA 1
ATOM 703 C C . HIS A 1 93 ? 12.588 -8.279 -16.210 1.00 79.81 93 HIS A C 1
ATOM 705 O O . HIS A 1 93 ? 11.465 -8.062 -15.761 1.00 79.81 93 HIS A O 1
ATOM 711 N N . PHE A 1 94 ? 13.677 -8.293 -15.439 1.00 83.50 94 PHE A N 1
ATOM 712 C CA . PHE A 1 94 ? 13.619 -8.112 -13.992 1.00 83.50 94 PHE A CA 1
ATOM 713 C C . PHE A 1 94 ? 13.554 -6.631 -13.590 1.00 83.50 94 PHE A C 1
ATOM 715 O O . PHE A 1 94 ? 14.533 -5.886 -13.697 1.00 83.50 94 PHE A O 1
ATOM 722 N N . GLU A 1 95 ? 12.412 -6.222 -13.044 1.00 84.25 95 GLU A N 1
ATOM 723 C CA . GLU A 1 95 ? 12.170 -4.888 -12.505 1.00 84.25 95 GLU A CA 1
ATOM 724 C C . GLU A 1 95 ? 12.273 -4.878 -10.973 1.00 84.25 95 GLU A C 1
ATOM 726 O O . GLU A 1 95 ? 11.294 -5.026 -10.246 1.00 84.25 95 GLU A O 1
ATOM 731 N N . GLY A 1 96 ? 13.479 -4.663 -10.438 1.00 86.00 96 GLY A N 1
ATOM 732 C CA . GLY A 1 96 ? 13.715 -4.752 -8.988 1.00 86.00 96 GLY A CA 1
ATOM 733 C C . GLY A 1 96 ? 12.801 -3.865 -8.123 1.00 86.00 96 GLY A C 1
ATOM 734 O O . GLY A 1 96 ? 12.463 -4.241 -6.999 1.00 86.00 96 GLY A O 1
ATOM 735 N N . TYR A 1 97 ? 12.343 -2.720 -8.643 1.00 86.81 97 TYR A N 1
ATOM 736 C CA . TYR A 1 97 ? 11.402 -1.853 -7.926 1.00 86.81 97 TYR A CA 1
ATOM 737 C C . TYR A 1 97 ? 10.020 -2.501 -7.756 1.00 86.81 97 TYR A C 1
ATOM 739 O O . TYR A 1 97 ? 9.396 -2.305 -6.714 1.00 86.81 97 TYR A O 1
ATOM 747 N N . ALA A 1 98 ? 9.558 -3.286 -8.733 1.00 89.88 98 ALA A N 1
ATOM 748 C CA . ALA A 1 98 ? 8.262 -3.950 -8.697 1.00 89.88 98 ALA A CA 1
ATOM 749 C C . ALA A 1 98 ? 8.242 -5.058 -7.635 1.00 89.88 98 ALA A C 1
ATOM 751 O O . ALA A 1 98 ? 7.262 -5.182 -6.902 1.00 89.88 98 ALA A O 1
ATOM 752 N N . VAL A 1 99 ? 9.359 -5.773 -7.440 1.00 91.75 99 VAL A N 1
ATOM 753 C CA . VAL A 1 99 ? 9.498 -6.752 -6.345 1.00 91.75 99 VAL A CA 1
ATOM 754 C C . VAL A 1 99 ? 9.459 -6.071 -4.978 1.00 91.75 99 VAL A C 1
ATOM 756 O O . VAL A 1 99 ? 8.708 -6.492 -4.095 1.00 91.75 99 VAL A O 1
ATOM 759 N N . VAL A 1 100 ? 10.259 -5.016 -4.788 1.00 93.12 100 VAL A N 1
ATOM 760 C CA . VAL A 1 100 ? 10.352 -4.315 -3.495 1.00 93.12 100 VAL A CA 1
ATOM 761 C C . VAL A 1 100 ? 9.030 -3.630 -3.155 1.00 93.12 100 VAL A C 1
ATOM 763 O O . VAL A 1 100 ? 8.507 -3.816 -2.054 1.00 93.12 100 VAL A O 1
ATOM 766 N N . LEU A 1 101 ? 8.460 -2.872 -4.095 1.00 93.69 101 LEU A N 1
ATOM 767 C CA . LEU A 1 101 ? 7.197 -2.176 -3.875 1.00 93.69 101 LEU A CA 1
ATOM 768 C C . LEU A 1 101 ? 6.031 -3.158 -3.766 1.00 93.69 101 LEU A C 1
ATOM 770 O O . LEU A 1 101 ? 5.207 -3.012 -2.869 1.00 93.69 101 LEU A O 1
ATOM 774 N N . GLY A 1 102 ? 5.979 -4.190 -4.608 1.00 94.75 102 GLY A N 1
ATOM 775 C CA . GLY A 1 102 ? 4.935 -5.210 -4.543 1.00 94.75 102 GLY A CA 1
ATOM 776 C C . GLY A 1 102 ? 4.935 -5.952 -3.205 1.00 94.75 102 GLY A C 1
ATOM 777 O O . GLY A 1 102 ? 3.887 -6.092 -2.576 1.00 94.75 102 GLY A O 1
ATOM 778 N N . SER A 1 103 ? 6.114 -6.308 -2.686 1.00 95.44 103 SER A N 1
ATOM 779 C CA . SER A 1 103 ? 6.257 -6.896 -1.344 1.00 95.44 103 SER A CA 1
ATOM 780 C C . SER A 1 103 ? 5.793 -5.946 -0.237 1.00 95.44 103 SER A C 1
ATOM 782 O O . SER A 1 103 ? 5.139 -6.361 0.723 1.00 95.44 103 SER A O 1
ATOM 784 N N . LEU A 1 104 ? 6.091 -4.653 -0.375 1.00 96.19 104 LEU A N 1
ATOM 785 C CA . LEU A 1 104 ? 5.639 -3.637 0.569 1.00 96.19 104 LEU A CA 1
ATOM 786 C C . LEU A 1 104 ? 4.110 -3.483 0.557 1.00 96.19 104 LEU A C 1
ATOM 788 O O . LEU A 1 104 ? 3.495 -3.406 1.623 1.00 96.19 104 LEU A O 1
ATOM 792 N N . LEU A 1 105 ? 3.487 -3.497 -0.624 1.00 96.38 105 LEU A N 1
ATOM 793 C CA . LEU A 1 105 ? 2.031 -3.440 -0.781 1.00 96.38 105 LEU A CA 1
ATOM 794 C C . LEU A 1 105 ? 1.344 -4.676 -0.188 1.00 96.38 105 LEU A C 1
ATOM 796 O O . LEU A 1 105 ? 0.325 -4.533 0.490 1.00 96.38 105 LEU A O 1
ATOM 800 N N . LEU A 1 106 ? 1.932 -5.865 -0.363 1.00 97.38 106 LEU A N 1
ATOM 801 C CA . LEU A 1 106 ? 1.475 -7.096 0.289 1.00 97.38 106 LEU A CA 1
ATOM 802 C C . LEU A 1 106 ? 1.473 -6.945 1.817 1.00 97.38 106 LEU A C 1
ATOM 804 O O . LEU A 1 106 ? 0.459 -7.217 2.465 1.00 97.38 106 LEU A O 1
ATOM 808 N N . LEU A 1 107 ? 2.575 -6.457 2.399 1.00 96.62 107 LEU A N 1
ATOM 809 C CA . LEU A 1 107 ? 2.687 -6.232 3.845 1.00 96.62 107 LEU A CA 1
ATOM 810 C C . LEU A 1 107 ? 1.699 -5.169 4.345 1.00 96.62 107 LEU A C 1
ATOM 812 O O . LEU A 1 107 ? 1.004 -5.390 5.341 1.00 96.62 107 LEU A O 1
ATOM 816 N N . GLN A 1 108 ? 1.599 -4.029 3.656 1.00 96.75 108 GLN A N 1
ATOM 817 C CA . GLN A 1 108 ? 0.669 -2.956 4.012 1.00 96.75 108 GLN A CA 1
ATOM 818 C C . GLN A 1 108 ? -0.785 -3.427 3.941 1.00 96.75 108 GLN A C 1
ATOM 820 O O . GLN A 1 108 ? -1.572 -3.153 4.854 1.00 96.75 108 GLN A O 1
ATOM 825 N N . GLY A 1 109 ? -1.155 -4.142 2.881 1.00 96.44 109 GLY A N 1
ATOM 826 C CA . GLY A 1 109 ? -2.498 -4.679 2.723 1.00 96.44 109 GLY A CA 1
ATOM 827 C C . GLY A 1 109 ? -2.818 -5.719 3.790 1.00 96.44 109 GLY A C 1
ATOM 828 O O . GLY A 1 109 ? -3.855 -5.615 4.445 1.00 96.44 109 GLY A O 1
ATOM 829 N N . ALA A 1 110 ? -1.904 -6.652 4.068 1.00 97.25 110 ALA A N 1
ATOM 830 C CA . ALA A 1 110 ? -2.094 -7.654 5.115 1.00 97.25 110 ALA A CA 1
ATOM 831 C C . ALA A 1 110 ? -2.287 -7.007 6.497 1.00 97.25 110 ALA A C 1
ATOM 833 O O . ALA A 1 110 ? -3.234 -7.341 7.215 1.00 97.25 110 ALA A O 1
ATOM 834 N N . LEU A 1 111 ? -1.452 -6.025 6.855 1.00 96.44 111 LEU A N 1
ATOM 835 C CA . LEU A 1 111 ? -1.598 -5.278 8.108 1.00 96.44 111 LEU A CA 1
ATOM 836 C C . LEU A 1 111 ? -2.922 -4.510 8.166 1.00 96.44 111 LEU A C 1
ATOM 838 O O . LEU A 1 111 ? -3.580 -4.514 9.210 1.00 96.44 111 LEU A O 1
ATOM 842 N N . THR A 1 112 ? -3.340 -3.897 7.055 1.00 96.69 112 THR A N 1
ATOM 843 C CA . THR A 1 112 ? -4.643 -3.227 6.939 1.00 96.69 112 THR A CA 1
ATOM 844 C C . THR A 1 112 ? -5.778 -4.198 7.263 1.00 96.69 112 THR A C 1
ATOM 846 O O . THR A 1 112 ? -6.601 -3.919 8.138 1.00 96.69 112 THR A O 1
ATOM 849 N N . LEU A 1 113 ? -5.794 -5.376 6.635 1.00 96.69 113 LEU A N 1
ATOM 850 C CA . LEU A 1 113 ? -6.825 -6.384 6.883 1.00 96.69 113 LEU A CA 1
ATOM 851 C C . LEU A 1 113 ? -6.827 -6.839 8.345 1.00 96.69 113 LEU A C 1
ATOM 853 O O . LEU A 1 113 ? -7.873 -6.804 8.995 1.00 96.69 113 LEU A O 1
ATOM 857 N N . VAL A 1 114 ? -5.665 -7.189 8.903 1.00 96.00 114 VAL A N 1
ATOM 858 C CA . VAL A 1 114 ? -5.557 -7.660 10.294 1.00 96.00 114 VAL A CA 1
ATOM 859 C C . VAL A 1 114 ? -6.050 -6.601 11.284 1.00 96.00 114 VAL A C 1
ATOM 861 O O . VAL A 1 114 ? -6.812 -6.920 12.201 1.00 96.00 114 VAL A O 1
ATOM 864 N N . VAL A 1 115 ? -5.654 -5.335 11.114 1.00 94.06 115 VAL A N 1
ATOM 865 C CA . VAL A 1 115 ? -6.062 -4.244 12.014 1.00 94.06 115 VAL A CA 1
ATOM 866 C C . VAL A 1 115 ? -7.574 -4.030 11.974 1.00 94.06 115 VAL A C 1
ATOM 868 O O . VAL A 1 115 ? -8.206 -3.967 13.033 1.00 94.06 115 VAL A O 1
ATOM 871 N N . PHE A 1 116 ? -8.164 -3.926 10.784 1.00 93.50 116 PHE A N 1
ATOM 872 C CA . PHE A 1 116 ? -9.574 -3.557 10.639 1.00 93.50 116 PHE A CA 1
ATOM 873 C C . PHE A 1 116 ? -10.533 -4.728 10.884 1.00 93.50 116 PHE A C 1
ATOM 875 O O . PHE A 1 116 ? -11.593 -4.525 11.486 1.00 93.50 116 PHE A O 1
ATOM 882 N N . LEU A 1 117 ? -10.156 -5.960 10.526 1.00 93.12 117 LEU A N 1
ATOM 883 C CA . LEU A 1 117 ? -10.932 -7.154 10.881 1.00 93.12 117 LEU A CA 1
ATOM 884 C C . LEU A 1 117 ? -10.940 -7.372 12.395 1.00 93.12 117 LEU A C 1
ATOM 886 O O . LEU A 1 117 ? -11.996 -7.615 12.978 1.00 93.12 117 LEU A O 1
ATOM 890 N N . ARG A 1 118 ? -9.798 -7.189 13.069 1.00 89.62 118 ARG A N 1
ATOM 891 C CA . ARG A 1 118 ? -9.737 -7.316 14.531 1.00 89.62 118 ARG A CA 1
ATOM 892 C C . ARG A 1 118 ? -10.568 -6.249 15.242 1.00 89.62 118 ARG A C 1
ATOM 894 O O . ARG A 1 118 ? -11.233 -6.563 16.224 1.00 89.62 118 ARG A O 1
ATOM 901 N N . GLN A 1 119 ? -10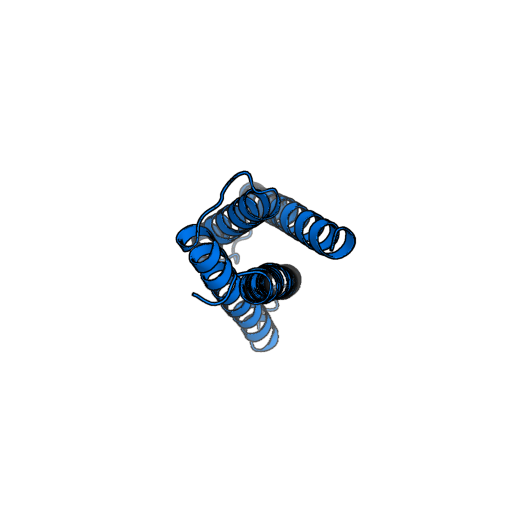.572 -5.009 14.749 1.00 86.50 119 GLN A N 1
ATOM 902 C CA . GLN A 1 119 ? -11.445 -3.954 15.282 1.00 86.50 119 GLN A CA 1
ATOM 903 C C . GLN A 1 119 ? -12.930 -4.302 15.133 1.00 86.50 119 GLN A C 1
ATOM 905 O O . GLN A 1 119 ? -13.708 -4.042 16.050 1.00 86.50 119 GLN A O 1
ATOM 910 N N . ARG A 1 120 ? -13.324 -4.913 14.008 1.00 84.06 120 ARG A N 1
ATOM 911 C CA . ARG A 1 120 ? -14.691 -5.412 13.814 1.00 84.06 120 ARG A CA 1
ATOM 912 C C . ARG A 1 120 ? -15.053 -6.514 14.802 1.00 84.06 120 ARG A C 1
ATOM 914 O O . ARG A 1 120 ? -16.114 -6.429 15.406 1.00 84.06 120 ARG A O 1
ATOM 921 N N . LEU A 1 121 ? -14.183 -7.509 14.968 1.00 83.12 121 LEU A N 1
ATOM 922 C CA . LEU A 1 121 ? -14.422 -8.625 15.887 1.00 83.12 121 LEU A CA 1
ATOM 923 C C . LEU A 1 121 ? -14.587 -8.132 17.329 1.00 83.12 121 LEU A C 1
ATOM 925 O O . LEU A 1 121 ? -15.538 -8.514 17.999 1.00 83.12 121 LEU A O 1
ATOM 929 N N . VAL A 1 122 ? -13.717 -7.225 17.782 1.00 78.75 122 VAL A N 1
ATOM 930 C CA . VAL A 1 122 ? -13.825 -6.640 19.129 1.00 78.75 122 VAL A CA 1
ATOM 931 C C . VAL A 1 122 ? -15.102 -5.809 19.274 1.00 78.75 122 VAL A C 1
ATOM 933 O O . VAL A 1 122 ? -15.796 -5.950 20.273 1.00 78.75 122 VAL A O 1
ATOM 936 N N . GLY A 1 123 ? -15.449 -4.994 18.271 1.00 71.56 123 GLY A N 1
ATOM 937 C CA . GLY A 1 123 ? -16.675 -4.192 18.302 1.00 71.56 123 GLY A CA 1
ATOM 938 C C . GLY A 1 123 ? -17.962 -5.024 18.305 1.00 71.56 123 GLY A C 1
ATOM 939 O O . GLY A 1 123 ? -18.939 -4.614 18.923 1.00 71.56 123 GLY A O 1
ATOM 940 N N . ALA A 1 124 ? -17.961 -6.190 17.652 1.00 70.75 124 ALA A N 1
ATOM 941 C CA . ALA A 1 124 ? -19.097 -7.111 17.640 1.00 70.75 124 ALA A CA 1
ATOM 942 C C . ALA A 1 124 ? -19.305 -7.807 18.996 1.00 70.75 124 ALA A C 1
ATOM 944 O O . ALA A 1 124 ? -20.442 -7.989 19.412 1.00 70.75 124 ALA A O 1
ATOM 945 N N . VAL A 1 125 ? -18.223 -8.149 19.706 1.00 72.94 125 VAL A N 1
ATOM 946 C CA . VAL A 1 125 ? -18.288 -8.788 21.037 1.00 72.94 125 VAL A CA 1
ATOM 947 C C . VAL A 1 125 ? -18.835 -7.840 22.111 1.00 72.94 125 VAL A C 1
ATOM 949 O O . VAL A 1 125 ? -19.460 -8.287 23.064 1.00 72.94 125 VAL A O 1
ATOM 952 N N . THR A 1 126 ? -18.617 -6.531 21.971 1.00 68.75 126 THR A N 1
ATOM 953 C CA . THR A 1 126 ? -19.063 -5.524 22.951 1.00 68.75 126 THR A CA 1
ATOM 954 C C . THR A 1 126 ? -20.466 -4.967 22.692 1.00 68.75 126 THR A C 1
ATOM 956 O O . THR A 1 126 ? -20.922 -4.120 23.457 1.00 68.75 126 THR A O 1
ATOM 959 N N . ALA A 1 127 ? -21.141 -5.378 21.614 1.00 58.12 127 ALA A N 1
ATOM 960 C CA . ALA A 1 127 ? -22.504 -4.934 21.336 1.00 58.12 127 ALA A CA 1
ATOM 961 C C . ALA A 1 127 ? -23.492 -5.685 22.254 1.00 58.12 127 ALA A C 1
ATOM 963 O O . ALA A 1 127 ? -23.424 -6.914 22.316 1.00 58.12 127 ALA A O 1
ATOM 964 N N . PRO A 1 128 ? -24.385 -4.990 22.988 1.00 48.47 128 PRO A N 1
ATOM 965 C CA . PRO A 1 128 ? -25.362 -5.660 23.838 1.00 48.47 128 PRO A CA 1
ATOM 966 C C . PRO A 1 128 ? -26.299 -6.528 22.982 1.00 48.47 128 PRO A C 1
ATOM 968 O O . PRO A 1 128 ? -26.674 -6.100 21.887 1.00 48.47 128 PRO A O 1
ATOM 971 N N . PRO A 1 129 ? -26.684 -7.730 23.452 1.00 60.38 129 PRO A N 1
ATOM 972 C CA . PRO A 1 129 ? -27.732 -8.499 22.798 1.00 60.38 129 PRO A CA 1
ATOM 973 C C . PRO A 1 129 ? -29.029 -7.686 22.867 1.00 60.38 129 PRO A C 1
ATOM 975 O O . PRO A 1 129 ? -29.445 -7.275 23.951 1.00 60.38 129 PRO A O 1
ATOM 978 N N . HIS A 1 130 ? -29.597 -7.391 21.699 1.00 53.97 130 HIS A N 1
ATOM 979 C CA . HIS A 1 130 ? -30.921 -6.791 21.564 1.00 53.97 130 HIS A CA 1
ATOM 980 C C . HIS A 1 130 ? -32.006 -7.817 21.884 1.00 53.97 130 HIS A C 1
ATOM 982 O O . HIS A 1 130 ? -31.839 -8.983 21.457 1.00 53.97 130 HIS A O 1
#

Secondary structure (DSSP, 8-state):
-HHHHHHHHHHHHHHHHHHHHHHHHHHHH--TT--HHHHHHHHHHHHHHHHHHHHHHTTSS-SHHHHHHHHHHHHHHHHHHHHHHHHHHHSSS--HHHHHHHHHHHHHHHHHHHHHHHHHHHHHHTSPP-